Protein AF-K1ZUB9-F1 (afdb_monomer_lite)

pLDDT: mean 71.76, std 20.93, range [35.09, 95.19]

Foldseek 3Di:
DDPVVVVVVVVVVPVVPPPDPPPDPDPVPPPPPDPCNVVVVVVLVVCLVPDDPVCNVVSVVVVVVVVVVVVVVVVVVVVVVVVVVVVVVVVVVVVVLVVVLVVLVVVLVVQLVVLVPDPDPVSSVVSNVVSVVSNVVSVVVPPPPDPPPDPDDPPDPDDDDDPDDPDDPPDDDDDDD

Radius of gyration: 36.27 Å; chains: 1; bounding box: 80×61×103 Å

Structure (mmCIF, N/CA/C/O backbone):
data_AF-K1ZUB9-F1
#
_entry.id   AF-K1ZUB9-F1
#
loop_
_atom_site.group_PDB
_atom_site.id
_atom_site.type_symbol
_atom_site.lab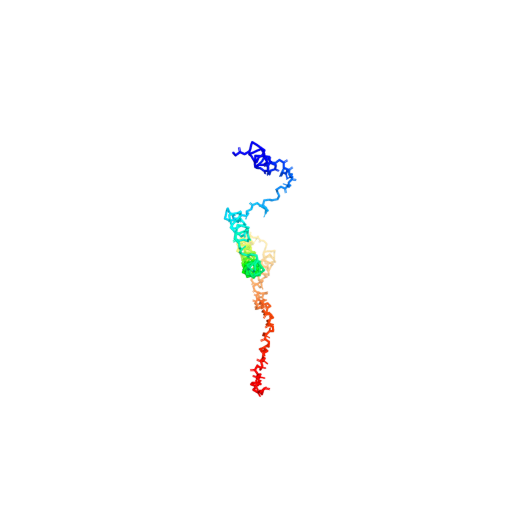el_atom_id
_atom_site.label_alt_id
_atom_site.label_comp_id
_atom_site.label_asym_id
_atom_site.label_entity_id
_atom_site.label_seq_id
_atom_site.pdbx_PDB_ins_code
_atom_site.Cartn_x
_atom_site.Cartn_y
_atom_site.Cartn_z
_atom_site.occupancy
_atom_site.B_iso_or_equiv
_atom_site.auth_seq_id
_atom_site.auth_comp_id
_atom_site.auth_asym_id
_atom_site.auth_atom_id
_atom_site.pdbx_PDB_model_num
ATOM 1 N N . MET A 1 1 ? 29.007 28.697 -48.682 1.00 52.38 1 MET A N 1
ATOM 2 C CA . MET A 1 1 ? 28.048 27.894 -47.885 1.00 52.38 1 MET A CA 1
ATOM 3 C C . MET A 1 1 ? 26.637 28.389 -48.165 1.00 52.38 1 MET A C 1
ATOM 5 O O . MET A 1 1 ? 26.334 29.541 -47.875 1.00 52.38 1 MET A O 1
ATOM 9 N N . ASN A 1 2 ? 25.824 27.555 -48.818 1.00 46.81 2 ASN A N 1
ATOM 10 C CA . ASN A 1 2 ? 24.536 27.940 -49.400 1.00 46.81 2 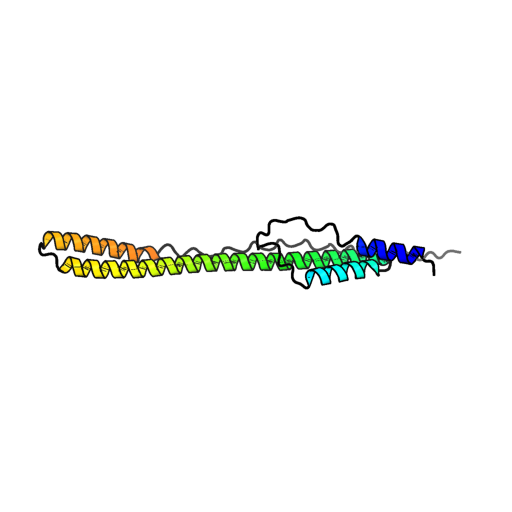ASN A CA 1
ATOM 11 C C . ASN A 1 2 ? 23.489 28.292 -48.334 1.00 46.81 2 ASN A C 1
ATOM 13 O O . ASN A 1 2 ? 23.239 27.519 -47.410 1.00 46.81 2 ASN A O 1
ATOM 17 N N . LYS A 1 3 ? 22.845 29.455 -48.505 1.00 53.03 3 LYS A N 1
ATOM 18 C CA . LYS A 1 3 ? 21.776 29.987 -47.637 1.00 53.03 3 LYS A CA 1
ATOM 19 C C . LYS A 1 3 ? 20.578 29.025 -47.515 1.00 53.03 3 LYS A C 1
ATOM 21 O O . LYS A 1 3 ? 19.908 29.013 -46.489 1.00 53.03 3 LYS A O 1
ATOM 26 N N . THR A 1 4 ? 20.391 28.149 -48.499 1.00 52.88 4 THR A N 1
ATOM 27 C CA . THR A 1 4 ? 19.360 27.101 -48.538 1.00 52.88 4 THR A CA 1
ATOM 28 C C . THR A 1 4 ? 19.548 26.031 -47.458 1.00 52.88 4 THR A C 1
ATOM 30 O O . THR A 1 4 ? 18.573 25.570 -46.875 1.00 52.88 4 THR A O 1
ATOM 33 N N . VAL A 1 5 ? 20.795 25.685 -47.116 1.00 52.91 5 VAL A N 1
ATOM 34 C CA . VAL A 1 5 ? 21.083 24.655 -46.100 1.00 52.91 5 VAL A CA 1
ATOM 35 C C . VAL A 1 5 ? 20.817 25.189 -44.689 1.00 52.91 5 VAL A C 1
ATOM 37 O O . VAL A 1 5 ? 20.307 24.466 -43.841 1.00 52.91 5 VAL A O 1
ATOM 40 N N . ARG A 1 6 ? 21.069 26.483 -44.442 1.00 53.00 6 ARG A N 1
ATOM 41 C CA . ARG A 1 6 ? 20.741 27.121 -43.153 1.00 53.00 6 ARG A CA 1
ATOM 42 C C . ARG A 1 6 ? 19.234 27.244 -42.924 1.00 53.00 6 ARG A C 1
ATOM 44 O O . ARG A 1 6 ? 18.796 27.093 -41.792 1.00 53.00 6 ARG A O 1
ATOM 51 N N . SER A 1 7 ? 18.448 27.467 -43.979 1.00 44.59 7 SER A N 1
ATOM 52 C CA . SER A 1 7 ? 16.988 27.556 -43.855 1.00 44.59 7 SER A CA 1
ATOM 53 C C . SER A 1 7 ? 16.363 26.214 -43.473 1.00 44.59 7 SER A C 1
ATOM 55 O O . SER A 1 7 ? 15.510 26.179 -42.599 1.00 44.59 7 SER A O 1
ATOM 57 N N . ILE A 1 8 ? 16.828 25.105 -44.057 1.00 54.19 8 ILE A N 1
ATOM 58 C CA . ILE A 1 8 ? 16.290 23.763 -43.772 1.00 54.19 8 ILE A CA 1
ATOM 59 C C . ILE A 1 8 ? 16.612 23.324 -42.337 1.00 54.19 8 ILE A C 1
ATOM 61 O O . ILE A 1 8 ? 15.751 22.770 -41.659 1.00 54.19 8 ILE A O 1
ATOM 65 N N . VAL A 1 9 ? 17.813 23.637 -41.840 1.00 52.94 9 VAL A N 1
ATOM 66 C CA . VAL A 1 9 ? 18.201 23.329 -40.453 1.00 52.94 9 VAL A CA 1
ATOM 67 C C . VAL A 1 9 ? 17.365 24.127 -39.446 1.00 52.94 9 VAL A C 1
ATOM 69 O O . VAL A 1 9 ? 16.998 23.591 -38.408 1.00 52.94 9 VAL A O 1
ATOM 72 N N . ILE A 1 10 ? 16.995 25.373 -39.758 1.00 53.41 10 ILE A N 1
ATOM 73 C CA . ILE A 1 10 ? 16.161 26.196 -38.868 1.00 53.41 10 ILE A CA 1
ATOM 74 C C . ILE A 1 10 ? 14.694 25.750 -38.909 1.00 53.41 10 ILE A C 1
ATOM 76 O O . ILE A 1 10 ? 14.061 25.684 -37.858 1.00 53.41 10 ILE A O 1
ATOM 80 N N . THR A 1 11 ? 14.157 25.379 -40.076 1.00 48.53 11 THR A N 1
ATOM 81 C CA . THR A 1 11 ? 12.768 24.902 -40.194 1.00 48.53 11 THR A CA 1
ATOM 82 C C . THR A 1 11 ? 12.570 23.523 -39.553 1.00 48.53 11 THR A C 1
ATOM 84 O O . THR A 1 11 ? 11.548 23.298 -38.913 1.00 48.53 11 THR A O 1
ATOM 87 N N . LEU A 1 12 ? 13.561 22.624 -39.619 1.00 47.56 12 LEU A N 1
ATOM 88 C CA . LEU A 1 12 ? 13.519 21.343 -38.894 1.00 47.56 12 LEU A CA 1
ATOM 89 C C . LEU A 1 12 ? 13.665 21.508 -37.373 1.00 47.56 12 LEU A C 1
ATOM 91 O O . LEU A 1 12 ? 13.109 20.709 -36.626 1.00 47.56 12 LEU A O 1
ATOM 95 N N . LEU A 1 13 ? 14.350 22.559 -36.908 1.00 45.25 13 LEU A N 1
ATOM 96 C CA . LEU A 1 13 ? 14.495 22.854 -35.478 1.00 45.25 13 LEU A CA 1
ATOM 97 C C . LEU A 1 13 ? 13.267 23.567 -34.876 1.00 45.25 13 LEU A C 1
ATOM 99 O O . LEU A 1 13 ? 13.093 23.556 -33.663 1.00 45.25 13 LEU A O 1
ATOM 103 N N . SER A 1 14 ? 12.408 24.177 -35.701 1.00 43.00 14 SER A N 1
ATOM 104 C CA . SER A 1 14 ? 11.212 24.909 -35.242 1.00 43.00 14 SER A CA 1
ATOM 105 C C . SER A 1 14 ? 9.896 24.135 -35.393 1.00 43.00 14 SER A C 1
ATOM 107 O O . SER A 1 14 ? 8.883 24.551 -34.835 1.00 43.00 14 SER A O 1
ATOM 109 N N . LEU A 1 15 ? 9.900 22.972 -36.056 1.00 43.31 15 LEU A N 1
ATOM 110 C CA . LEU A 1 15 ? 8.708 22.125 -36.200 1.00 43.31 15 LEU A CA 1
ATOM 111 C C . LEU A 1 15 ? 8.528 21.085 -35.076 1.00 43.31 15 LEU A C 1
ATOM 113 O O . LEU A 1 15 ? 7.539 20.359 -35.067 1.00 43.31 15 LEU A O 1
ATOM 117 N N . THR A 1 16 ? 9.437 21.021 -34.102 1.00 49.47 16 THR A N 1
ATOM 118 C CA . THR A 1 16 ? 9.346 20.096 -32.954 1.00 49.47 16 THR A CA 1
ATOM 119 C C . THR A 1 16 ? 8.735 20.716 -31.696 1.00 49.47 16 THR A C 1
ATOM 121 O O . THR A 1 16 ? 8.600 20.025 -30.692 1.00 49.47 16 THR A O 1
ATOM 124 N N . PHE A 1 17 ? 8.306 21.983 -31.738 1.00 46.41 17 PHE A N 1
ATOM 125 C CA . PHE A 1 17 ? 7.761 22.685 -30.565 1.00 46.41 17 PHE A CA 1
ATOM 126 C C . PHE A 1 17 ? 6.254 22.993 -30.608 1.00 46.41 17 PHE A C 1
ATOM 128 O O . PHE A 1 17 ? 5.752 23.590 -29.660 1.00 46.41 17 PHE A O 1
ATOM 135 N N . LEU A 1 18 ? 5.508 22.594 -31.652 1.00 45.06 18 LEU A N 1
ATOM 136 C CA . LEU A 1 18 ? 4.128 23.088 -31.849 1.00 45.06 18 LEU A CA 1
ATOM 137 C C . LEU A 1 18 ? 3.006 22.035 -31.940 1.00 45.06 18 LEU A C 1
ATOM 139 O O . LEU A 1 18 ? 1.876 22.384 -32.253 1.00 45.06 18 LEU A O 1
ATOM 143 N N . THR A 1 19 ? 3.234 20.762 -31.613 1.00 49.47 19 THR A N 1
ATOM 144 C CA . THR A 1 19 ? 2.136 19.764 -31.574 1.00 49.47 19 THR A CA 1
ATOM 145 C C . THR A 1 19 ? 2.231 18.825 -30.372 1.00 49.47 19 THR A C 1
ATOM 147 O O . THR A 1 19 ? 2.310 17.610 -30.507 1.00 49.47 19 THR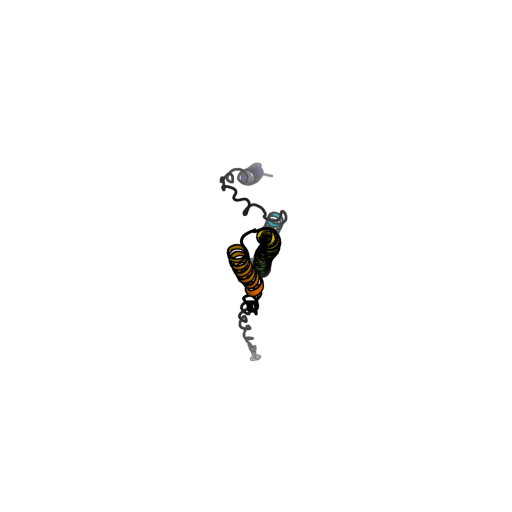 A O 1
ATOM 150 N N . GLY A 1 20 ? 2.219 19.401 -29.166 1.00 41.22 20 GLY A N 1
ATOM 151 C CA . GLY A 1 20 ? 2.264 18.633 -27.916 1.00 41.22 20 GLY A CA 1
ATOM 152 C C . GLY A 1 20 ? 1.287 19.070 -26.826 1.00 41.22 20 GLY A C 1
ATOM 153 O O . GLY A 1 20 ? 1.314 18.492 -25.747 1.00 41.22 20 GLY A O 1
ATOM 154 N N . THR A 1 21 ? 0.408 20.050 -27.060 1.00 47.81 21 THR A N 1
ATOM 155 C CA . THR A 1 21 ? -0.690 20.363 -26.126 1.00 47.81 21 THR A CA 1
ATOM 156 C C . THR A 1 21 ? -1.878 19.443 -26.393 1.00 47.81 21 THR A C 1
ATOM 158 O O . THR A 1 21 ? -2.956 19.879 -26.789 1.00 47.81 21 THR A O 1
ATOM 161 N N . GLY A 1 22 ? -1.663 18.143 -26.203 1.00 39.38 22 GLY A N 1
ATOM 162 C CA . GLY A 1 22 ? -2.746 17.230 -25.878 1.00 39.38 22 GLY A CA 1
ATOM 163 C C . GLY A 1 22 ? -3.001 17.372 -24.387 1.00 39.38 22 GLY A C 1
ATOM 164 O O . GLY A 1 22 ? -2.148 17.011 -23.580 1.00 39.38 22 GLY A O 1
ATOM 165 N N . VAL A 1 23 ? -4.144 17.945 -24.023 1.00 43.06 23 VAL A N 1
ATOM 166 C CA . VAL A 1 23 ? -4.647 17.949 -22.650 1.00 43.06 23 VAL A CA 1
ATOM 167 C C . VAL A 1 23 ? -4.901 16.492 -22.261 1.00 43.06 23 VAL A C 1
ATOM 169 O O . VAL A 1 23 ? -5.978 15.953 -22.490 1.00 43.06 23 VAL A O 1
ATOM 172 N N . VAL A 1 24 ? -3.886 15.822 -21.717 1.00 42.62 24 VAL A N 1
ATOM 173 C CA . VAL A 1 24 ? -4.088 14.606 -20.937 1.00 42.62 24 VAL A CA 1
ATOM 174 C C . VAL A 1 24 ? -4.590 15.098 -19.592 1.00 42.62 24 VAL A C 1
ATOM 176 O O . VAL A 1 24 ? -3.875 15.810 -18.888 1.00 42.62 24 VAL A O 1
ATOM 179 N N . ALA A 1 25 ? -5.843 14.783 -19.266 1.00 35.09 25 ALA A N 1
ATOM 180 C CA . ALA A 1 25 ? -6.353 14.934 -17.915 1.00 35.09 25 ALA A CA 1
ATOM 181 C C . ALA A 1 25 ? -5.350 14.258 -16.970 1.00 35.09 25 ALA A C 1
ATOM 183 O O . ALA A 1 25 ? -5.180 13.039 -16.997 1.00 35.09 25 ALA A O 1
ATOM 184 N N . ALA A 1 26 ? -4.623 15.075 -16.210 1.00 36.81 26 ALA A N 1
ATOM 185 C CA . ALA A 1 26 ? -3.621 14.625 -15.270 1.00 36.81 26 ALA A CA 1
ATOM 186 C C . ALA A 1 26 ? -4.331 13.890 -14.129 1.00 36.81 26 ALA A C 1
ATOM 188 O O . ALA A 1 26 ? -4.709 14.484 -13.124 1.00 36.81 26 ALA A O 1
ATOM 189 N N . SER A 1 27 ? -4.507 12.579 -14.284 1.00 38.56 27 SER A N 1
ATOM 190 C CA . SER A 1 27 ? -4.415 11.714 -13.118 1.00 38.56 27 SER A CA 1
ATOM 191 C C . SER A 1 27 ? -2.975 11.863 -12.607 1.00 38.56 27 SER A C 1
ATOM 193 O O . SER A 1 27 ? -2.047 11.698 -13.403 1.00 38.56 27 SER A O 1
ATOM 195 N N . PRO A 1 28 ? -2.739 12.195 -11.326 1.00 43.00 28 PRO A N 1
ATOM 196 C CA . PRO A 1 28 ? -1.395 12.436 -10.784 1.00 43.00 28 PRO A CA 1
ATOM 197 C C . PRO A 1 28 ? -0.446 11.221 -10.872 1.00 43.00 28 PRO A C 1
ATOM 199 O O . PRO A 1 28 ? 0.709 11.309 -10.465 1.00 43.00 28 PRO A O 1
ATOM 202 N N . ALA A 1 29 ? -0.899 10.096 -11.430 1.00 47.16 29 ALA A N 1
ATOM 203 C CA . ALA A 1 29 ? -0.124 8.879 -11.615 1.00 47.16 29 ALA A CA 1
ATOM 204 C C . ALA A 1 29 ? 0.763 8.849 -12.881 1.00 47.16 29 ALA A C 1
ATOM 206 O O . ALA A 1 29 ? 1.654 8.008 -12.948 1.00 47.16 29 ALA A O 1
ATOM 207 N N . THR A 1 30 ? 0.576 9.721 -13.886 1.00 47.50 30 THR A N 1
ATOM 208 C CA . THR A 1 30 ? 1.281 9.575 -15.187 1.00 47.50 30 THR A CA 1
ATOM 209 C C . THR A 1 30 ? 2.431 10.555 -15.449 1.00 47.50 30 THR A C 1
ATOM 211 O O . THR A 1 30 ? 2.998 10.527 -16.538 1.00 47.50 30 THR A O 1
ATOM 214 N N . THR A 1 31 ? 2.811 11.423 -14.505 1.00 40.28 31 THR A N 1
ATOM 215 C CA . THR A 1 31 ? 3.803 12.494 -14.771 1.00 40.28 31 THR A CA 1
ATOM 216 C C . THR A 1 31 ? 5.188 12.306 -14.153 1.00 40.28 31 THR A C 1
ATOM 218 O O . THR A 1 31 ? 6.065 13.116 -14.429 1.00 40.28 31 THR A O 1
ATOM 221 N N . ASN A 1 32 ? 5.451 11.248 -13.383 1.00 46.97 32 ASN A N 1
ATOM 222 C CA . ASN A 1 32 ? 6.789 11.003 -12.823 1.00 46.97 32 ASN A CA 1
ATOM 223 C C . ASN A 1 32 ? 7.622 10.063 -13.704 1.00 46.97 32 ASN A C 1
ATOM 225 O O . ASN A 1 32 ? 8.086 9.014 -13.266 1.00 46.97 32 ASN A O 1
ATOM 229 N N . LEU A 1 33 ? 7.860 10.450 -14.959 1.00 59.78 33 LEU A N 1
ATOM 230 C CA . LEU A 1 33 ? 9.066 9.956 -15.620 1.00 59.78 33 LEU A CA 1
ATOM 231 C C . LEU A 1 33 ? 10.249 10.601 -14.898 1.00 59.78 33 LEU A C 1
ATOM 233 O O . LEU A 1 33 ? 10.288 11.823 -14.753 1.00 59.78 33 LEU A O 1
ATOM 237 N N . SER A 1 34 ? 11.197 9.784 -14.429 1.00 72.38 34 SER A N 1
ATOM 238 C CA . SER A 1 34 ? 12.453 10.288 -13.867 1.00 72.38 34 SER A CA 1
ATOM 239 C C . SER A 1 34 ? 13.020 11.376 -14.790 1.00 72.38 34 SER A C 1
ATOM 241 O O . SER A 1 34 ? 13.011 11.181 -16.011 1.00 72.38 34 SER A O 1
ATOM 243 N N . PRO A 1 35 ? 13.548 12.497 -14.266 1.00 76.06 35 PRO A N 1
ATOM 244 C CA . PRO A 1 35 ? 14.147 13.549 -15.093 1.00 76.06 35 PRO A CA 1
ATOM 245 C C . PRO A 1 35 ? 15.294 13.031 -15.979 1.00 76.06 35 PRO A C 1
ATOM 247 O O . PRO A 1 35 ? 15.674 13.675 -16.954 1.00 76.06 35 PRO A O 1
ATOM 250 N N . LEU A 1 36 ? 15.821 11.840 -15.680 1.00 84.75 36 LEU A N 1
ATOM 251 C CA . LEU A 1 36 ? 16.843 11.153 -16.465 1.00 84.75 36 LEU A CA 1
ATOM 252 C C . LEU A 1 36 ? 16.278 10.346 -17.644 1.00 84.75 36 LEU A C 1
ATOM 254 O O . LEU A 1 36 ? 17.026 10.005 -18.558 1.00 84.75 36 LEU A O 1
ATOM 258 N N . TYR A 1 37 ? 14.978 10.049 -17.667 1.00 82.00 37 TYR A N 1
ATOM 259 C CA . TYR A 1 37 ? 14.359 9.251 -18.725 1.00 82.00 37 TYR A CA 1
ATOM 260 C C . TYR A 1 37 ? 14.463 9.912 -20.113 1.00 82.00 37 TYR A C 1
ATOM 262 O O . TYR A 1 37 ? 14.914 9.240 -21.045 1.00 82.00 37 TYR A O 1
ATOM 270 N N . PRO A 1 38 ? 14.160 11.218 -20.289 1.00 86.75 38 PRO A N 1
ATOM 271 C CA . PRO A 1 38 ? 14.368 11.891 -21.574 1.00 86.75 38 PRO A CA 1
ATOM 272 C C . PRO A 1 38 ? 15.838 11.892 -22.013 1.00 86.75 38 PRO A C 1
ATOM 274 O O . PRO A 1 38 ? 16.132 11.708 -23.193 1.00 86.75 38 PRO A O 1
ATOM 277 N N . ILE A 1 39 ? 16.766 12.040 -21.061 1.00 85.62 39 ILE A N 1
ATOM 278 C CA . ILE A 1 39 ? 18.214 12.035 -21.317 1.00 85.62 39 ILE A CA 1
ATOM 279 C C . ILE A 1 39 ? 18.660 10.654 -21.805 1.00 85.62 39 ILE A C 1
ATOM 281 O O . ILE A 1 39 ? 19.342 10.549 -22.822 1.00 85.62 39 ILE A O 1
ATOM 285 N N . LYS A 1 40 ? 18.215 9.586 -21.135 1.00 87.69 40 LYS A N 1
ATOM 286 C CA . LYS A 1 40 ? 18.472 8.203 -21.547 1.00 87.69 40 LYS A CA 1
ATOM 287 C C . LYS A 1 40 ? 17.977 7.961 -22.973 1.00 87.69 40 LYS A C 1
ATOM 289 O O . LYS A 1 40 ? 18.744 7.486 -23.802 1.00 87.69 40 LYS A O 1
ATOM 294 N N . LYS A 1 41 ? 16.747 8.372 -23.306 1.00 86.88 41 LYS A N 1
ATOM 295 C CA . LYS A 1 41 ? 16.208 8.231 -24.672 1.00 86.88 41 LYS A CA 1
ATOM 296 C C . LYS A 1 41 ? 16.991 9.025 -25.718 1.00 86.88 41 LYS A C 1
ATOM 298 O O . LYS A 1 41 ? 17.192 8.519 -26.821 1.00 86.88 41 LYS A O 1
ATOM 303 N N . ALA A 1 42 ? 17.477 10.217 -25.379 1.00 88.31 42 ALA A N 1
ATOM 304 C CA . ALA A 1 42 ? 18.338 10.995 -26.266 1.00 88.31 42 ALA A CA 1
ATOM 305 C C . ALA A 1 42 ? 19.682 10.292 -26.533 1.00 88.31 42 ALA A C 1
ATOM 307 O O . ALA A 1 42 ? 20.132 10.256 -27.677 1.00 88.31 42 ALA A O 1
ATOM 308 N N . ILE A 1 43 ? 20.288 9.684 -25.507 1.00 87.25 43 ILE A N 1
ATOM 309 C CA . ILE A 1 43 ? 21.522 8.897 -25.645 1.00 87.25 43 ILE A CA 1
ATOM 310 C C . ILE A 1 43 ? 21.273 7.655 -26.504 1.00 87.25 43 ILE A C 1
ATOM 312 O O . ILE A 1 43 ? 22.030 7.411 -27.435 1.00 87.25 43 ILE A O 1
ATOM 316 N N . GLU A 1 44 ? 20.196 6.902 -26.257 1.00 89.81 44 GLU A N 1
ATOM 317 C CA . GLU A 1 44 ? 19.826 5.729 -27.066 1.00 89.81 44 GLU A CA 1
ATOM 318 C C . GLU A 1 44 ? 19.695 6.091 -28.559 1.00 89.81 44 GLU A C 1
ATOM 320 O O . GLU A 1 44 ? 20.252 5.415 -29.427 1.00 89.81 44 GLU A O 1
ATOM 325 N N . ALA A 1 45 ? 19.002 7.195 -28.859 1.00 86.31 45 ALA A N 1
ATOM 326 C CA . ALA A 1 45 ? 18.803 7.675 -30.223 1.00 86.31 45 ALA A CA 1
ATOM 327 C C . ALA A 1 45 ? 20.110 8.151 -30.878 1.00 86.31 45 ALA A C 1
ATOM 329 O O . ALA A 1 45 ? 20.360 7.844 -32.044 1.00 86.31 45 ALA A O 1
ATOM 330 N N . ALA A 1 46 ? 20.959 8.866 -30.134 1.00 88.88 46 ALA A N 1
ATOM 331 C CA . ALA A 1 46 ? 22.261 9.310 -30.621 1.00 88.88 46 ALA A CA 1
ATOM 332 C C . ALA A 1 46 ? 23.191 8.121 -30.901 1.00 88.88 46 ALA A C 1
ATOM 334 O O . ALA A 1 46 ? 23.760 8.035 -31.987 1.00 88.88 46 ALA A O 1
ATOM 335 N N . THR A 1 47 ? 23.289 7.163 -29.978 1.00 87.50 47 THR A N 1
ATOM 336 C CA . THR A 1 47 ? 24.086 5.940 -30.148 1.00 87.50 47 THR A CA 1
ATOM 337 C C . THR A 1 47 ? 23.683 5.185 -31.413 1.00 87.50 47 THR A C 1
ATOM 339 O O . THR A 1 47 ? 24.543 4.757 -32.180 1.00 87.50 47 THR A O 1
ATOM 342 N N . LEU A 1 48 ? 22.382 5.086 -31.695 1.00 87.50 48 LEU A N 1
ATOM 343 C CA . LEU A 1 48 ? 21.899 4.447 -32.915 1.00 87.50 48 LEU A CA 1
ATOM 344 C C . LEU A 1 48 ? 22.188 5.267 -34.186 1.00 87.50 48 LEU A C 1
ATOM 346 O O . LEU A 1 48 ? 22.458 4.699 -35.248 1.00 87.50 48 LEU A O 1
ATOM 350 N N . ALA A 1 49 ? 22.138 6.596 -34.094 1.00 86.06 49 ALA A N 1
ATOM 351 C CA . ALA A 1 49 ? 22.433 7.490 -35.210 1.00 86.06 49 ALA A CA 1
ATOM 352 C C . ALA A 1 49 ? 23.921 7.469 -35.609 1.00 86.06 49 ALA A C 1
ATOM 354 O O . ALA A 1 49 ? 24.221 7.542 -36.801 1.00 86.06 49 ALA A O 1
ATOM 355 N N . PHE A 1 50 ? 24.829 7.334 -34.636 1.00 88.38 50 PHE A N 1
ATOM 356 C CA . PHE A 1 50 ? 26.283 7.306 -34.848 1.00 88.38 50 PHE A CA 1
ATOM 357 C C . PHE A 1 50 ? 26.864 5.904 -35.079 1.00 88.38 50 PHE A C 1
ATOM 359 O O . PHE A 1 50 ? 28.031 5.785 -35.451 1.00 88.38 50 PHE A O 1
ATOM 366 N N . ALA A 1 51 ? 26.077 4.843 -34.893 1.00 85.38 51 ALA A N 1
ATOM 367 C CA . ALA A 1 51 ? 26.512 3.483 -35.187 1.00 85.38 51 ALA A CA 1
ATOM 368 C C . ALA A 1 51 ? 26.796 3.287 -36.689 1.00 85.38 51 ALA A C 1
ATOM 370 O O . ALA A 1 51 ? 26.015 3.719 -37.548 1.00 85.38 51 ALA A O 1
ATOM 371 N N . ALA A 1 52 ? 27.894 2.588 -37.001 1.00 86.19 52 ALA A N 1
ATOM 372 C CA . ALA A 1 52 ? 28.211 2.167 -38.366 1.00 86.19 52 ALA A CA 1
ATOM 373 C C . ALA A 1 52 ? 27.056 1.322 -38.947 1.00 86.19 52 ALA A C 1
ATOM 375 O O . ALA A 1 52 ? 26.446 0.558 -38.191 1.00 86.19 52 ALA A O 1
ATOM 376 N N . PRO A 1 53 ? 26.726 1.444 -40.249 1.00 83.62 53 PRO A N 1
ATOM 377 C CA . PRO A 1 53 ? 25.586 0.755 -40.861 1.00 83.62 53 PRO A CA 1
ATOM 378 C C . PRO A 1 53 ? 25.546 -0.751 -40.583 1.00 83.62 53 PRO A C 1
ATOM 380 O O . PRO A 1 53 ? 24.483 -1.285 -40.276 1.00 83.62 53 PRO A O 1
ATOM 383 N N . GLU A 1 54 ? 26.706 -1.402 -40.606 1.00 86.00 54 GLU A N 1
ATOM 384 C CA . GLU A 1 54 ? 26.886 -2.838 -40.385 1.00 86.00 54 GLU A CA 1
ATOM 385 C C . GLU A 1 54 ? 26.617 -3.242 -38.924 1.00 86.00 54 GLU A C 1
ATOM 387 O O . GLU A 1 54 ? 26.235 -4.374 -38.648 1.00 86.00 54 GLU A O 1
ATOM 392 N N . ASN A 1 55 ? 26.743 -2.295 -37.987 1.00 84.62 55 ASN A N 1
ATOM 393 C CA . ASN A 1 55 ? 26.598 -2.514 -36.546 1.00 84.62 55 ASN A CA 1
ATOM 394 C C . ASN A 1 55 ? 25.268 -1.996 -35.977 1.00 84.62 55 ASN A C 1
ATOM 396 O O . ASN A 1 55 ? 24.977 -2.213 -34.801 1.00 84.62 55 ASN A O 1
ATOM 400 N N . LYS A 1 56 ? 24.428 -1.324 -36.777 1.00 87.19 56 LYS A N 1
ATOM 401 C CA . LYS A 1 56 ? 23.144 -0.772 -36.304 1.00 87.19 56 LYS A CA 1
ATOM 402 C C . LYS A 1 56 ? 22.204 -1.842 -35.760 1.00 87.19 56 LYS A C 1
ATOM 404 O O . LYS A 1 56 ? 21.538 -1.598 -34.758 1.00 87.19 56 LYS A O 1
ATOM 409 N N . ALA A 1 57 ? 22.165 -3.011 -36.396 1.00 87.25 57 ALA A N 1
ATOM 410 C CA . ALA A 1 57 ? 21.341 -4.128 -35.944 1.00 87.25 57 ALA A CA 1
ATOM 411 C C . ALA A 1 57 ? 21.795 -4.644 -34.568 1.00 87.25 57 ALA A C 1
ATOM 413 O O . ALA A 1 57 ? 20.963 -4.817 -33.681 1.00 87.25 57 ALA A O 1
ATOM 414 N N . ALA A 1 58 ? 23.107 -4.793 -34.358 1.00 89.94 58 ALA A N 1
ATOM 415 C CA . ALA A 1 58 ? 23.670 -5.196 -33.070 1.00 89.94 58 ALA A CA 1
ATOM 416 C C . ALA A 1 58 ? 23.385 -4.156 -31.971 1.00 89.94 58 ALA A C 1
ATOM 418 O O . ALA A 1 58 ? 22.927 -4.508 -30.890 1.00 89.94 58 ALA A O 1
ATOM 419 N N . VAL A 1 59 ? 23.552 -2.863 -32.272 1.00 88.38 59 VAL A N 1
ATOM 420 C CA . VAL A 1 59 ? 23.245 -1.770 -31.331 1.00 88.38 59 VAL A CA 1
ATOM 421 C C . VAL A 1 59 ? 21.757 -1.737 -30.958 1.00 88.38 59 VAL A C 1
ATOM 423 O O . VAL A 1 59 ? 21.425 -1.510 -29.795 1.00 88.38 59 VAL A O 1
ATOM 426 N N . GLN A 1 60 ? 20.846 -1.989 -31.906 1.00 88.19 60 GLN A N 1
ATOM 427 C CA . GLN A 1 60 ? 19.416 -2.112 -31.598 1.00 88.19 60 GLN A CA 1
ATOM 428 C C . GLN A 1 60 ? 19.102 -3.353 -30.762 1.00 88.19 60 GLN A C 1
ATOM 430 O O . GLN A 1 60 ? 18.296 -3.255 -29.841 1.00 88.19 60 GLN A O 1
ATOM 435 N N . ALA A 1 61 ? 19.733 -4.493 -31.054 1.00 89.94 61 ALA A N 1
ATOM 436 C CA . ALA A 1 61 ? 19.540 -5.724 -30.295 1.00 89.94 61 ALA A CA 1
ATOM 437 C C . ALA A 1 61 ? 19.950 -5.536 -28.827 1.00 89.94 61 ALA A C 1
ATOM 439 O O . ALA A 1 61 ? 19.132 -5.761 -27.938 1.00 89.94 61 ALA A O 1
ATOM 440 N N . THR A 1 62 ? 21.144 -4.988 -28.573 1.00 89.69 62 THR A N 1
ATOM 441 C CA . THR A 1 62 ? 21.604 -4.659 -27.214 1.00 89.69 62 THR A CA 1
ATOM 442 C C . THR A 1 62 ? 20.683 -3.651 -26.528 1.00 89.69 62 THR A C 1
ATOM 444 O O . THR A 1 62 ? 20.417 -3.745 -25.332 1.00 89.69 62 THR A O 1
ATOM 447 N N . LEU A 1 63 ? 20.157 -2.671 -27.269 1.00 88.38 63 LEU A N 1
ATOM 448 C CA . LEU A 1 63 ? 19.229 -1.699 -26.702 1.00 88.38 63 LEU A CA 1
ATOM 449 C C . LEU A 1 63 ? 17.895 -2.335 -26.278 1.00 88.38 63 LEU A C 1
ATOM 451 O O . LEU A 1 63 ? 17.329 -1.950 -25.254 1.00 88.38 63 LEU A O 1
ATOM 455 N N . LEU A 1 64 ? 17.381 -3.276 -27.069 1.00 90.75 64 LEU A N 1
ATOM 456 C CA . LEU A 1 64 ? 16.167 -4.018 -26.743 1.00 90.75 64 LEU A CA 1
ATOM 457 C C . LEU A 1 64 ? 16.384 -4.940 -25.546 1.00 90.75 64 LEU A C 1
ATOM 459 O O . LEU A 1 64 ? 15.555 -4.937 -24.642 1.00 90.75 64 LEU A O 1
ATOM 463 N N . GLU A 1 65 ? 17.506 -5.650 -25.504 1.00 90.75 65 GLU A N 1
ATOM 464 C CA . GLU A 1 65 ? 17.884 -6.513 -24.383 1.00 90.75 65 GLU A CA 1
ATOM 465 C C . GLU A 1 65 ? 17.960 -5.717 -23.073 1.00 90.75 65 GLU A C 1
ATOM 467 O O . GLU A 1 65 ? 17.265 -6.038 -22.111 1.00 90.75 65 GLU A O 1
ATOM 472 N N . ASN A 1 66 ? 18.647 -4.570 -23.082 1.00 89.00 66 ASN A N 1
ATOM 473 C CA . ASN A 1 66 ? 18.709 -3.668 -21.929 1.00 89.00 66 ASN A CA 1
ATOM 474 C C . ASN A 1 66 ? 17.324 -3.187 -21.461 1.00 89.00 66 ASN A C 1
ATOM 476 O O . ASN A 1 66 ? 17.091 -3.016 -20.264 1.00 89.00 66 ASN A O 1
ATOM 480 N N . ARG A 1 67 ? 16.392 -2.942 -22.393 1.00 88.12 67 ARG A N 1
ATOM 481 C CA . ARG A 1 67 ? 15.015 -2.548 -22.055 1.00 88.12 67 ARG A CA 1
ATOM 482 C C . ARG A 1 67 ? 14.215 -3.704 -21.463 1.00 88.12 67 ARG A C 1
ATOM 484 O O . ARG A 1 67 ? 13.400 -3.459 -20.581 1.00 88.12 67 ARG A O 1
ATOM 491 N N . ILE A 1 68 ? 14.422 -4.928 -21.941 1.00 93.69 68 ILE A N 1
ATOM 492 C CA . ILE A 1 68 ? 13.773 -6.123 -21.389 1.00 93.69 68 ILE A CA 1
ATOM 493 C C . ILE A 1 68 ? 14.223 -6.323 -19.941 1.00 93.69 68 ILE A C 1
ATOM 495 O O . ILE A 1 68 ? 13.370 -6.398 -19.059 1.00 93.69 68 ILE A O 1
ATOM 499 N N . THR A 1 69 ? 15.531 -6.268 -19.677 1.00 91.62 69 THR A N 1
ATOM 500 C CA . THR A 1 69 ? 16.078 -6.378 -18.316 1.00 91.62 69 THR A CA 1
ATOM 501 C C . THR A 1 69 ? 15.546 -5.280 -17.388 1.00 91.62 69 THR A C 1
ATOM 503 O O . THR A 1 69 ? 15.191 -5.544 -16.242 1.00 91.62 69 THR A O 1
ATOM 506 N N . GLU A 1 70 ? 15.431 -4.038 -17.872 1.00 89.50 70 GLU A N 1
ATOM 507 C CA . GLU A 1 70 ? 14.839 -2.937 -17.096 1.00 89.50 70 GLU A CA 1
ATOM 508 C C . GLU A 1 70 ? 13.358 -3.187 -16.775 1.00 89.50 70 GLU A C 1
ATOM 510 O O . GLU A 1 70 ? 12.918 -2.935 -15.655 1.00 89.50 70 GLU A O 1
ATOM 515 N N . ILE A 1 71 ? 12.586 -3.711 -17.731 1.00 89.12 71 ILE A N 1
ATOM 516 C CA . ILE A 1 71 ? 11.177 -4.060 -17.518 1.00 89.12 71 ILE A CA 1
ATOM 517 C C . ILE A 1 71 ? 11.044 -5.185 -16.488 1.00 89.12 71 ILE A C 1
ATOM 519 O O . ILE A 1 71 ? 10.153 -5.125 -15.644 1.00 89.12 71 ILE A O 1
ATOM 523 N N . GLU A 1 72 ? 11.902 -6.200 -16.535 1.00 89.81 72 GLU A N 1
ATOM 524 C CA . GLU A 1 72 ? 11.903 -7.299 -15.563 1.00 89.81 72 GLU A CA 1
ATOM 525 C C . GLU A 1 72 ? 12.235 -6.808 -14.153 1.00 89.81 72 GLU A C 1
ATOM 527 O O . GLU A 1 72 ? 11.502 -7.112 -13.211 1.00 89.81 72 GLU A O 1
ATOM 532 N N . ALA A 1 73 ? 13.260 -5.965 -14.010 1.00 88.94 73 ALA A N 1
ATOM 533 C CA . ALA A 1 73 ? 13.606 -5.357 -12.729 1.00 88.94 73 ALA A CA 1
ATOM 534 C C . ALA A 1 73 ? 12.457 -4.500 -12.167 1.00 88.94 73 ALA A C 1
ATOM 536 O O . ALA A 1 73 ? 12.130 -4.592 -10.984 1.00 88.94 73 ALA A O 1
ATOM 537 N N . LEU A 1 74 ? 11.797 -3.705 -13.016 1.00 87.38 74 LEU A N 1
ATOM 538 C CA . LEU A 1 74 ? 10.640 -2.905 -12.610 1.00 87.38 74 LEU A CA 1
ATOM 539 C C . LEU A 1 74 ? 9.436 -3.774 -12.231 1.00 87.38 74 LEU A C 1
ATOM 541 O O . LEU A 1 74 ? 8.739 -3.448 -11.275 1.00 87.38 74 LEU A O 1
ATOM 545 N N . LYS A 1 75 ? 9.1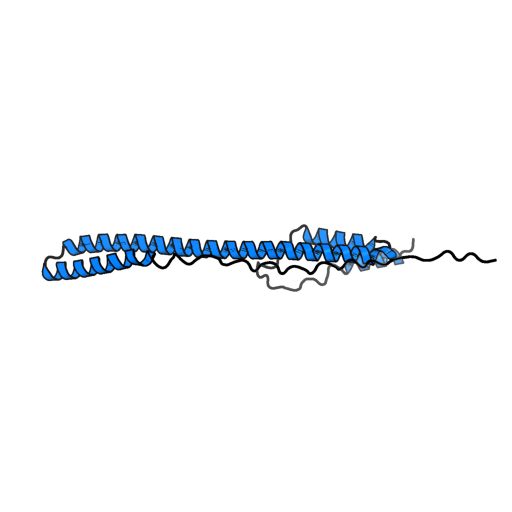90 -4.887 -12.933 1.00 91.38 75 LYS A N 1
ATOM 546 C CA . LYS A 1 75 ? 8.129 -5.839 -12.565 1.00 91.38 75 LYS A CA 1
ATOM 547 C C . LYS A 1 75 ? 8.354 -6.420 -11.171 1.00 91.38 75 LYS A C 1
ATOM 549 O O . LYS A 1 75 ? 7.405 -6.483 -10.396 1.00 91.38 75 LYS A O 1
ATOM 554 N N . LEU A 1 76 ? 9.592 -6.799 -10.845 1.00 89.62 76 LEU A N 1
ATOM 555 C CA . LEU A 1 76 ? 9.942 -7.295 -9.511 1.00 89.62 76 LEU A CA 1
ATOM 556 C C . LEU A 1 76 ? 9.718 -6.225 -8.436 1.00 89.62 76 LEU A C 1
ATOM 558 O O . LEU A 1 76 ? 9.090 -6.505 -7.419 1.00 89.62 76 LEU A O 1
ATOM 562 N N . GLN A 1 77 ? 10.145 -4.985 -8.690 1.00 89.75 77 GLN A N 1
ATOM 563 C CA . GLN A 1 77 ? 9.913 -3.868 -7.767 1.00 89.75 77 GLN A CA 1
ATOM 564 C C . GLN A 1 77 ? 8.423 -3.567 -7.570 1.00 89.75 77 GLN A C 1
ATOM 566 O O . GLN A 1 77 ? 7.998 -3.288 -6.453 1.00 89.75 77 GLN A O 1
ATOM 571 N N . ILE A 1 78 ? 7.615 -3.626 -8.633 1.00 87.44 78 ILE A N 1
ATOM 572 C CA . ILE A 1 78 ? 6.161 -3.443 -8.532 1.00 87.44 78 ILE A CA 1
ATOM 573 C C . ILE A 1 78 ? 5.548 -4.544 -7.666 1.00 87.44 78 ILE A C 1
ATOM 575 O O . ILE A 1 78 ? 4.793 -4.225 -6.755 1.00 87.44 78 ILE A O 1
ATOM 579 N N . ALA A 1 79 ? 5.913 -5.809 -7.888 1.00 86.12 79 ALA A N 1
ATOM 580 C CA . ALA A 1 79 ? 5.413 -6.921 -7.081 1.00 86.12 79 ALA A CA 1
ATOM 581 C C . ALA A 1 79 ? 5.793 -6.776 -5.592 1.00 86.12 79 ALA A C 1
ATOM 583 O O . ALA A 1 79 ? 4.970 -7.012 -4.706 1.00 86.12 79 ALA A O 1
ATOM 584 N N . GLU A 1 80 ? 7.016 -6.328 -5.298 1.00 88.50 80 GLU A N 1
ATOM 585 C CA . GLU A 1 80 ? 7.466 -6.053 -3.929 1.00 88.50 80 GLU A CA 1
ATOM 586 C C . GLU 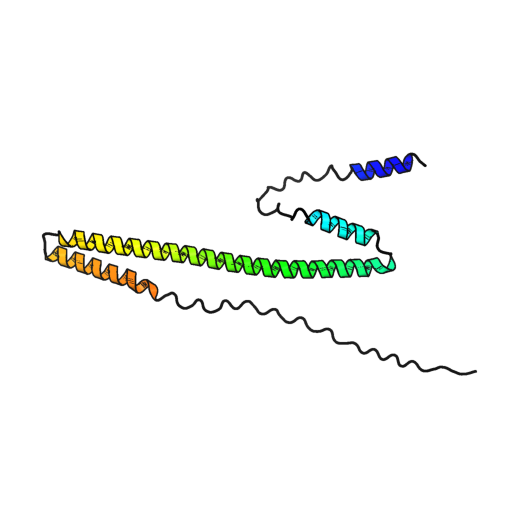A 1 80 ? 6.698 -4.887 -3.284 1.00 88.50 80 GLU A C 1
ATOM 588 O O . GLU A 1 80 ? 6.278 -4.973 -2.124 1.00 88.50 80 GLU A O 1
ATOM 593 N N . LEU A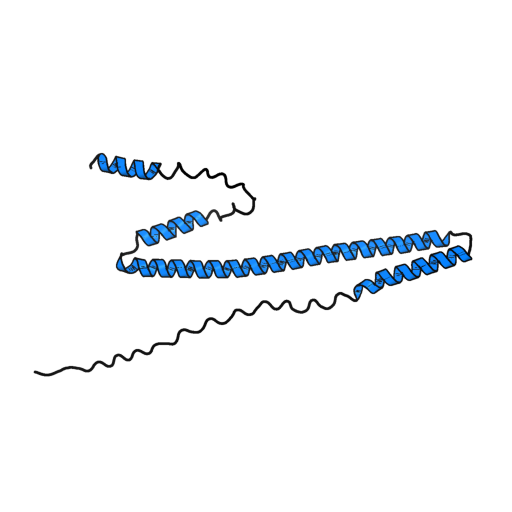 1 81 ? 6.455 -3.809 -4.036 1.00 88.31 81 LEU A N 1
ATOM 594 C CA . LEU A 1 81 ? 5.646 -2.679 -3.576 1.00 88.31 81 LEU A CA 1
ATOM 595 C C . LEU A 1 81 ? 4.193 -3.090 -3.323 1.00 88.31 81 LEU A C 1
ATOM 597 O O . LEU A 1 81 ? 3.622 -2.694 -2.308 1.00 88.31 81 LEU A O 1
ATOM 601 N N . GLU A 1 82 ? 3.599 -3.899 -4.200 1.00 89.00 82 GLU A N 1
ATOM 602 C CA . GLU A 1 82 ? 2.244 -4.431 -4.029 1.00 89.00 82 GLU A CA 1
ATOM 603 C C . GLU A 1 82 ? 2.144 -5.292 -2.765 1.00 89.00 82 GLU A C 1
ATOM 605 O O . GLU A 1 82 ? 1.238 -5.081 -1.953 1.00 89.00 82 GLU A O 1
ATOM 610 N N . LYS A 1 83 ? 3.113 -6.187 -2.535 1.00 83.88 83 LYS A N 1
ATOM 611 C CA . LYS A 1 83 ? 3.197 -6.990 -1.306 1.00 83.88 83 LYS A CA 1
ATOM 612 C C . LYS A 1 83 ? 3.318 -6.105 -0.065 1.00 83.88 83 LYS A C 1
ATOM 614 O O . LYS A 1 83 ? 2.596 -6.298 0.911 1.00 83.88 83 LYS A O 1
ATOM 619 N N . THR A 1 84 ? 4.186 -5.098 -0.113 1.00 87.75 84 THR A N 1
ATOM 620 C CA . THR A 1 84 ? 4.385 -4.159 1.000 1.00 87.75 84 THR A CA 1
ATOM 621 C C . THR A 1 84 ? 3.103 -3.385 1.313 1.00 87.75 84 THR A C 1
ATOM 623 O O . THR A 1 84 ? 2.721 -3.262 2.475 1.00 87.75 84 THR A O 1
ATOM 626 N N . GLN A 1 85 ? 2.385 -2.918 0.289 1.00 86.00 85 GLN A N 1
ATOM 627 C CA . GLN A 1 85 ? 1.107 -2.226 0.468 1.00 86.00 85 GLN A CA 1
ATOM 628 C C . GLN A 1 85 ? 0.022 -3.131 1.058 1.00 86.00 85 GLN A C 1
ATOM 630 O O . GLN A 1 85 ? -0.777 -2.674 1.877 1.00 86.00 85 GLN A O 1
ATOM 635 N N . GLN A 1 86 ? -0.039 -4.398 0.644 1.00 84.44 86 GLN A N 1
ATOM 636 C CA . GLN A 1 86 ? -0.976 -5.366 1.215 1.00 84.44 86 GLN A CA 1
ATOM 637 C C . GLN A 1 86 ? -0.678 -5.615 2.697 1.00 84.44 86 GLN A C 1
ATOM 639 O O . GLN A 1 86 ? -1.592 -5.533 3.518 1.00 84.44 86 GLN A O 1
ATOM 644 N N . LEU A 1 87 ? 0.595 -5.816 3.049 1.00 84.00 87 LEU A N 1
ATOM 645 C CA . LEU A 1 87 ? 1.028 -5.975 4.439 1.00 84.00 87 LEU A CA 1
ATOM 646 C C . LEU A 1 87 ? 0.710 -4.737 5.285 1.00 84.00 87 LEU A C 1
ATOM 648 O O . LEU A 1 87 ? 0.217 -4.866 6.402 1.00 84.00 87 LEU A O 1
ATOM 652 N N . GLU A 1 88 ? 0.924 -3.530 4.759 1.00 87.00 88 GLU A N 1
ATOM 653 C CA . GLU A 1 88 ? 0.600 -2.293 5.476 1.00 87.00 88 GLU A CA 1
ATOM 654 C C . GLU A 1 88 ? -0.911 -2.144 5.718 1.00 87.00 88 GLU A C 1
ATOM 656 O O . GLU A 1 88 ? -1.333 -1.742 6.803 1.00 87.00 88 GLU A O 1
ATOM 661 N N . LYS A 1 89 ? -1.748 -2.489 4.730 1.00 84.88 89 LYS A N 1
ATOM 662 C CA . LYS A 1 89 ? -3.213 -2.487 4.884 1.00 84.88 89 LYS A CA 1
ATOM 663 C C . LYS A 1 89 ? -3.678 -3.504 5.922 1.00 84.88 89 LYS A C 1
ATOM 665 O O . LYS A 1 89 ? -4.555 -3.182 6.725 1.00 84.88 89 LYS A O 1
ATOM 670 N N . LEU A 1 90 ? -3.091 -4.699 5.913 1.00 89.19 90 LEU A N 1
ATOM 671 C CA . LEU A 1 90 ? -3.388 -5.740 6.893 1.00 89.19 90 LEU A CA 1
ATOM 672 C C . LEU A 1 90 ? -2.997 -5.266 8.294 1.00 89.19 90 LEU A C 1
ATOM 674 O O . LEU A 1 90 ? -3.837 -5.270 9.186 1.00 89.19 90 LEU A O 1
ATOM 678 N N . LYS A 1 91 ? -1.786 -4.720 8.455 1.00 85.75 91 LYS A N 1
ATOM 679 C CA . LYS A 1 91 ? -1.313 -4.135 9.717 1.00 85.75 91 LYS A CA 1
ATOM 680 C C . LYS A 1 91 ? -2.237 -3.033 10.233 1.00 85.75 91 LYS A C 1
ATOM 682 O O . LYS A 1 91 ? -2.603 -3.050 11.398 1.00 85.75 91 LYS A O 1
ATOM 687 N N . LYS A 1 92 ? -2.670 -2.110 9.370 1.00 88.81 92 LYS A N 1
ATOM 688 C CA . LYS A 1 92 ? -3.625 -1.048 9.738 1.00 88.81 92 LYS A CA 1
ATOM 689 C C . LYS A 1 92 ? -4.982 -1.598 10.173 1.00 88.81 92 LYS A C 1
ATOM 691 O O . LYS A 1 92 ? -5.597 -1.053 11.083 1.00 88.81 92 LYS A O 1
ATOM 696 N N . THR A 1 93 ? -5.455 -2.652 9.515 1.00 89.88 93 THR A N 1
ATOM 697 C CA . THR A 1 93 ? -6.722 -3.304 9.872 1.00 89.88 93 THR A CA 1
ATOM 698 C C . THR A 1 93 ? -6.597 -4.018 11.215 1.00 89.88 93 THR A C 1
ATOM 700 O O . THR A 1 93 ? -7.483 -3.875 12.052 1.00 89.88 93 THR A O 1
ATOM 703 N N . GLN A 1 94 ? -5.471 -4.696 11.451 1.00 86.19 94 GLN A N 1
ATOM 704 C CA . GLN A 1 94 ? -5.164 -5.323 12.732 1.00 86.19 94 GLN A CA 1
ATOM 705 C C . GLN A 1 94 ? -5.081 -4.285 13.855 1.00 86.19 94 GLN A C 1
ATOM 707 O O . GLN A 1 94 ? -5.778 -4.411 14.850 1.00 86.19 94 GLN A O 1
ATOM 712 N N . GLU A 1 95 ? -4.324 -3.203 13.662 1.00 90.06 95 GLU A N 1
ATOM 713 C CA . GLU A 1 95 ? -4.207 -2.116 14.644 1.00 90.06 95 GLU A CA 1
ATOM 714 C C . GLU A 1 95 ? -5.573 -1.481 14.966 1.00 90.06 95 GLU A C 1
ATOM 716 O O . GLU A 1 95 ? -5.857 -1.160 16.121 1.00 90.06 95 GLU A O 1
ATOM 721 N N . ALA A 1 96 ? -6.446 -1.317 13.964 1.00 86.44 96 ALA A N 1
ATOM 722 C CA . ALA A 1 96 ? -7.808 -0.829 14.177 1.00 86.44 96 ALA A CA 1
ATOM 723 C C . ALA A 1 96 ? -8.682 -1.840 14.942 1.00 86.44 96 ALA A C 1
ATOM 725 O O . ALA A 1 96 ? -9.470 -1.436 15.805 1.00 86.44 96 ALA A O 1
ATOM 726 N N . SER A 1 97 ? -8.538 -3.134 14.645 1.00 88.88 97 SER A N 1
ATOM 727 C CA . SER A 1 97 ? -9.209 -4.220 15.367 1.00 88.88 97 SER A CA 1
ATOM 728 C C . SER A 1 97 ? -8.785 -4.237 16.837 1.00 88.88 97 SER A C 1
ATOM 730 O O . SER A 1 97 ? -9.629 -4.135 17.729 1.00 88.88 97 SER A O 1
ATOM 732 N N . ASP A 1 98 ? -7.477 -4.217 17.098 1.00 88.12 98 ASP A N 1
ATOM 733 C CA . ASP A 1 98 ? -6.897 -4.224 18.442 1.00 88.12 98 ASP A CA 1
ATOM 734 C C . ASP A 1 98 ? -7.360 -3.005 19.258 1.00 88.12 98 ASP A C 1
ATOM 736 O O . ASP A 1 98 ? -7.784 -3.135 20.409 1.00 88.12 98 ASP A O 1
ATOM 740 N N . ALA A 1 99 ? -7.359 -1.809 18.658 1.00 89.19 99 ALA A N 1
ATOM 741 C CA . ALA A 1 99 ? -7.849 -0.594 19.310 1.00 89.19 99 ALA A CA 1
ATOM 742 C C . ALA A 1 99 ? -9.349 -0.676 19.653 1.00 89.19 99 ALA A C 1
ATOM 744 O O . ALA A 1 99 ? -9.784 -0.232 20.724 1.00 89.19 99 ALA A O 1
ATOM 745 N N . THR A 1 100 ? -10.144 -1.277 18.765 1.00 88.94 100 THR A N 1
ATOM 746 C CA . THR A 1 100 ? -11.575 -1.506 18.997 1.00 88.94 100 THR A CA 1
ATOM 747 C C . THR A 1 100 ? -11.783 -2.502 20.135 1.00 88.94 100 THR A C 1
ATOM 749 O O . THR A 1 100 ? -12.612 -2.255 21.011 1.00 88.94 100 THR A O 1
ATOM 752 N N . LYS A 1 101 ? -10.984 -3.574 20.190 1.00 89.31 101 LYS A N 1
ATOM 753 C CA . LYS A 1 101 ? -11.004 -4.568 21.270 1.00 89.31 101 LYS A CA 1
ATOM 754 C C . LYS A 1 101 ? -10.682 -3.946 22.626 1.00 89.31 101 LYS A C 1
ATOM 756 O O . LYS A 1 101 ? -11.404 -4.189 23.592 1.00 89.31 101 LYS A O 1
ATOM 761 N N . VAL A 1 102 ? -9.652 -3.100 22.707 1.00 90.31 102 VAL A N 1
ATOM 762 C CA . VAL A 1 102 ? -9.324 -2.353 23.937 1.00 90.31 102 VAL A CA 1
ATOM 763 C C . VAL A 1 102 ? -10.508 -1.491 24.376 1.00 90.31 102 VAL A C 1
ATOM 765 O O . VAL A 1 102 ? -10.944 -1.584 25.522 1.00 90.31 102 VAL A O 1
ATOM 768 N N . THR A 1 103 ? -11.090 -0.729 23.450 1.00 90.75 103 THR A N 1
ATOM 769 C CA . THR A 1 103 ? -12.254 0.123 23.738 1.00 90.75 103 THR A CA 1
ATOM 770 C C . THR A 1 103 ? -13.454 -0.705 24.218 1.00 90.75 103 THR A C 1
ATOM 772 O O . THR A 1 103 ? -14.125 -0.344 25.184 1.00 90.75 103 THR A O 1
ATOM 775 N N . ALA A 1 104 ? -13.720 -1.853 23.590 1.00 89.75 104 ALA A N 1
ATOM 776 C CA . ALA A 1 104 ? -14.793 -2.758 23.993 1.00 89.75 104 ALA A CA 1
ATOM 777 C C . ALA A 1 104 ? -14.572 -3.320 25.410 1.00 89.75 104 ALA A C 1
ATOM 779 O O . ALA A 1 104 ? -15.515 -3.369 26.204 1.00 89.75 104 ALA A O 1
ATOM 780 N N . LYS A 1 105 ? -13.329 -3.672 25.767 1.00 90.44 105 LYS A N 1
ATOM 781 C CA . LYS A 1 105 ? -12.965 -4.102 27.128 1.00 90.44 105 LYS A CA 1
ATOM 782 C C . LYS A 1 105 ? -13.184 -2.992 28.157 1.00 90.44 105 LYS A C 1
ATOM 784 O O . LYS A 1 105 ? -13.748 -3.254 29.218 1.00 90.44 105 LYS A O 1
ATOM 789 N N . GLU A 1 106 ? -12.808 -1.753 27.847 1.00 92.19 106 GLU A N 1
ATOM 790 C CA . GLU A 1 106 ? -13.073 -0.600 28.720 1.00 92.19 106 GLU A CA 1
ATOM 791 C C . GLU A 1 106 ? -14.577 -0.383 28.946 1.00 92.19 106 GLU A C 1
ATOM 793 O O . GLU A 1 106 ? -15.015 -0.189 30.084 1.00 92.19 106 GLU A O 1
ATOM 798 N N . ILE A 1 107 ? -15.388 -0.502 27.888 1.00 91.94 107 ILE A N 1
ATOM 799 C CA . ILE A 1 107 ? -16.853 -0.417 27.979 1.00 91.94 107 ILE A CA 1
ATOM 800 C C . ILE A 1 107 ? -17.411 -1.524 28.879 1.00 91.94 107 ILE A C 1
ATOM 802 O O . ILE A 1 107 ? -18.277 -1.249 29.708 1.00 91.94 107 ILE A O 1
ATOM 806 N N . VAL A 1 108 ? -16.916 -2.760 28.766 1.00 92.19 108 VAL A N 1
ATOM 807 C CA . VAL A 1 108 ? -17.321 -3.878 29.638 1.00 92.19 108 VAL A CA 1
ATOM 808 C C . VAL A 1 108 ? -16.996 -3.587 31.104 1.00 92.19 108 VAL A C 1
ATOM 810 O O . VAL A 1 108 ? -17.840 -3.810 31.976 1.00 92.19 108 VAL A O 1
ATOM 813 N N . VAL A 1 109 ? -15.807 -3.051 31.396 1.00 92.12 109 VAL A N 1
ATOM 814 C CA . VAL A 1 109 ? -15.417 -2.656 32.760 1.00 92.12 109 VAL A CA 1
ATOM 815 C C . VAL A 1 109 ? -16.362 -1.580 33.302 1.00 92.12 109 VAL A C 1
ATOM 817 O O . VAL A 1 109 ? -16.865 -1.704 34.421 1.00 92.12 109 VAL A O 1
ATOM 820 N N . GLN A 1 110 ? -16.666 -0.557 32.501 1.00 93.06 110 GLN A N 1
ATOM 821 C CA . GLN A 1 110 ? -17.582 0.510 32.899 1.00 93.06 110 GLN A CA 1
ATOM 822 C C . GLN A 1 110 ? -19.023 0.006 33.075 1.00 93.06 110 GLN A C 1
ATOM 824 O O . GLN A 1 110 ? -19.697 0.375 34.037 1.00 93.06 110 GLN A O 1
ATOM 829 N N . ALA A 1 111 ? -19.494 -0.870 32.186 1.00 90.88 111 ALA A N 1
ATOM 830 C CA . ALA A 1 111 ? -20.807 -1.498 32.280 1.00 90.88 111 ALA A CA 1
ATOM 831 C C . ALA A 1 111 ? -20.931 -2.343 33.555 1.00 90.88 111 ALA A C 1
ATOM 833 O O . ALA A 1 111 ? -21.948 -2.255 34.240 1.00 90.88 111 ALA A O 1
ATOM 834 N N . ASN A 1 112 ? -19.887 -3.095 33.919 1.00 91.69 112 ASN A N 1
ATOM 835 C CA . ASN A 1 112 ? -19.834 -3.841 35.177 1.00 91.69 112 ASN A CA 1
ATOM 836 C C . ASN A 1 112 ? -19.919 -2.913 36.394 1.00 91.69 112 ASN A C 1
ATOM 838 O O . ASN A 1 112 ? -20.709 -3.169 37.302 1.00 91.69 112 ASN A O 1
ATOM 842 N N . ALA A 1 113 ? -19.156 -1.816 36.407 1.00 92.19 113 ALA A N 1
ATOM 843 C CA . ALA A 1 113 ? -19.207 -0.834 37.491 1.00 92.19 113 ALA A CA 1
ATOM 844 C C . ALA A 1 113 ? -20.603 -0.200 37.630 1.00 92.19 113 ALA A C 1
ATOM 846 O O . ALA A 1 113 ? -21.116 -0.050 38.737 1.00 92.19 113 ALA A O 1
ATOM 847 N N . ASN A 1 114 ? -21.256 0.113 36.508 1.00 91.75 114 ASN A N 1
ATOM 848 C CA . ASN A 1 114 ? -22.618 0.643 36.505 1.00 91.75 114 ASN A CA 1
ATOM 849 C C . ASN A 1 114 ? -23.642 -0.397 36.987 1.00 91.75 114 ASN A C 1
ATOM 851 O O . ASN A 1 114 ? -24.533 -0.060 37.765 1.00 91.75 114 ASN A O 1
ATOM 855 N N . ALA A 1 115 ? -23.499 -1.659 36.573 1.00 90.44 115 ALA A N 1
ATOM 856 C CA . ALA A 1 115 ? -24.387 -2.749 36.968 1.00 90.44 115 ALA A CA 1
ATOM 857 C C . ALA A 1 115 ? -24.322 -3.052 38.474 1.00 90.44 115 ALA A C 1
ATOM 859 O O . ALA A 1 115 ? -25.334 -3.408 39.073 1.00 90.44 115 ALA A O 1
ATOM 860 N N . GLN A 1 116 ? -23.166 -2.851 39.117 1.00 90.00 116 GLN A N 1
ATOM 861 C CA . GLN A 1 116 ? -23.035 -3.005 40.571 1.00 90.00 116 GLN A CA 1
ATOM 862 C C . GLN A 1 116 ? -23.905 -2.023 41.373 1.00 90.00 116 GLN A C 1
ATOM 864 O O . GLN A 1 116 ? -24.251 -2.332 42.512 1.00 90.00 116 GLN A O 1
ATOM 869 N N . ASN A 1 117 ? -24.296 -0.890 40.780 1.00 92.50 117 ASN A N 1
ATOM 870 C CA . ASN A 1 117 ? -25.144 0.123 41.414 1.00 92.50 117 ASN A CA 1
ATOM 871 C C . ASN A 1 117 ? -26.654 -0.139 41.245 1.00 92.50 117 ASN A C 1
ATOM 873 O O . ASN A 1 117 ? -27.466 0.658 41.718 1.00 92.50 117 ASN A O 1
ATOM 877 N N . ILE A 1 118 ? -27.052 -1.219 40.563 1.00 91.62 118 ILE A N 1
ATOM 878 C CA . ILE A 1 118 ? -28.462 -1.596 40.402 1.00 91.62 118 ILE A CA 1
ATOM 879 C C . ILE A 1 118 ? -29.015 -2.073 41.753 1.00 91.62 118 ILE A C 1
ATOM 881 O O . ILE A 1 118 ? -28.425 -2.931 42.407 1.00 91.62 118 ILE A O 1
ATOM 885 N N . ALA A 1 119 ? -30.152 -1.506 42.165 1.00 88.50 119 ALA A N 1
ATOM 886 C CA . ALA A 1 119 ? -30.769 -1.781 43.463 1.00 88.50 119 ALA A CA 1
ATOM 887 C C . ALA A 1 119 ? -31.513 -3.127 43.517 1.00 88.50 119 ALA A C 1
ATOM 889 O O . ALA A 1 119 ? -31.569 -3.753 44.574 1.00 88.50 119 ALA A O 1
ATOM 890 N N . ASP A 1 120 ? -32.092 -3.565 42.397 1.00 95.19 120 ASP A N 1
ATOM 891 C CA . ASP A 1 120 ? -32.754 -4.865 42.297 1.00 95.19 120 ASP A CA 1
ATOM 892 C C . ASP A 1 120 ? -31.720 -5.971 42.036 1.00 95.19 120 ASP A C 1
ATOM 894 O O . ASP A 1 120 ? -31.040 -5.984 41.010 1.00 95.19 120 ASP A O 1
ATOM 898 N N . GLU A 1 121 ? -31.590 -6.913 42.972 1.00 90.25 121 GLU A N 1
ATOM 899 C CA . GLU A 1 121 ? -30.594 -7.991 42.892 1.00 90.25 121 GLU A CA 1
ATOM 900 C C . GLU A 1 121 ? -30.870 -8.996 41.756 1.00 90.25 121 GLU A C 1
ATOM 902 O O . GLU A 1 121 ? -29.935 -9.593 41.218 1.00 90.25 121 GLU A O 1
ATOM 907 N N . SER A 1 122 ? -32.130 -9.174 41.341 1.00 91.94 122 SER A N 1
ATOM 908 C CA . SER A 1 122 ? -32.481 -10.047 40.215 1.00 91.94 122 SER A CA 1
ATOM 909 C C . SER A 1 122 ? -32.093 -9.403 38.883 1.00 91.94 122 SER A C 1
ATOM 911 O O . SER A 1 122 ? -31.480 -10.054 38.032 1.00 91.94 122 SER A O 1
ATOM 913 N N . GLU A 1 123 ? -32.402 -8.117 38.707 1.00 90.00 123 GLU A N 1
ATOM 914 C CA . GLU A 1 123 ? -32.006 -7.344 37.524 1.00 90.00 123 GLU A CA 1
ATOM 915 C C . GLU A 1 123 ? -30.485 -7.187 37.445 1.00 90.00 123 GLU A C 1
ATOM 917 O O . GLU A 1 123 ? -29.890 -7.420 36.391 1.00 90.00 123 GLU A O 1
ATOM 922 N N . LYS A 1 124 ? -29.833 -6.885 38.572 1.00 91.50 124 LYS A N 1
ATOM 923 C CA . LYS A 1 124 ? -28.373 -6.801 38.689 1.00 91.50 124 LYS A CA 1
ATOM 924 C C . LYS A 1 124 ? -27.695 -8.084 38.232 1.00 91.50 124 LYS A C 1
ATOM 926 O O . LYS A 1 124 ? -26.786 -8.031 37.404 1.00 91.50 124 LYS A O 1
ATOM 931 N N . LYS A 1 125 ? -28.155 -9.239 38.721 1.00 91.75 125 LYS A N 1
ATOM 932 C CA . LYS A 1 125 ? -27.616 -10.540 38.314 1.00 91.75 125 LYS A CA 1
ATOM 933 C C . LYS A 1 125 ? -27.796 -10.779 36.814 1.00 91.75 125 LYS A C 1
ATOM 935 O O . LYS A 1 125 ? -26.839 -11.134 36.137 1.00 91.75 125 LYS A O 1
ATOM 940 N N . GLN A 1 126 ? -28.989 -10.515 36.277 1.00 92.50 126 GLN A N 1
ATOM 941 C CA . GLN A 1 126 ? -29.262 -10.698 34.850 1.00 92.50 126 GLN A CA 1
ATOM 942 C C . GLN A 1 126 ? -28.380 -9.804 33.960 1.00 92.50 126 GLN A C 1
ATOM 944 O O . GLN A 1 126 ? -27.953 -10.224 32.882 1.00 92.50 126 GLN A O 1
ATOM 949 N N . VAL A 1 127 ? -28.128 -8.564 34.381 1.00 91.50 127 VAL A N 1
ATOM 950 C CA . VAL A 1 127 ? -27.271 -7.620 33.652 1.00 91.50 127 VAL A CA 1
ATOM 951 C C . VAL A 1 127 ? -25.806 -8.051 33.721 1.00 91.50 127 VAL A C 1
ATOM 953 O O . VAL A 1 127 ? -25.147 -8.077 32.683 1.00 91.50 127 VAL A O 1
ATOM 956 N N . LEU A 1 128 ? -25.314 -8.451 34.895 1.00 91.56 128 LEU A N 1
ATOM 957 C CA . LEU A 1 128 ? -23.948 -8.956 35.057 1.00 91.56 128 LEU A CA 1
ATOM 958 C C . LEU A 1 128 ? -23.702 -10.212 34.213 1.00 91.56 128 LEU A C 1
ATOM 960 O O . LEU A 1 128 ? -22.718 -10.250 33.482 1.00 91.56 128 LEU A O 1
ATOM 964 N N . ASP A 1 129 ? -24.629 -11.174 34.203 1.00 91.69 129 ASP A N 1
ATOM 965 C CA . ASP A 1 129 ? -24.511 -12.391 33.386 1.00 91.69 129 ASP A CA 1
ATOM 966 C C . ASP A 1 129 ? -24.381 -12.058 31.879 1.00 91.69 129 ASP A C 1
ATOM 968 O O . ASP A 1 129 ? -23.571 -12.652 31.156 1.00 91.69 129 ASP A O 1
ATOM 972 N N . LYS A 1 130 ? -25.133 -11.057 31.391 1.00 91.69 130 LYS A N 1
ATOM 973 C CA . LYS A 1 130 ? -25.040 -10.568 30.000 1.00 91.69 130 LYS A CA 1
ATOM 974 C C . LYS A 1 130 ? -23.713 -9.870 29.708 1.00 91.69 130 LYS A C 1
ATOM 976 O O . LYS A 1 130 ? -23.163 -10.058 28.620 1.00 91.69 130 LYS A O 1
ATOM 981 N N . ILE A 1 131 ? -23.204 -9.073 30.648 1.00 91.00 131 ILE A N 1
ATOM 982 C CA . ILE A 1 131 ? -21.907 -8.401 30.506 1.00 91.00 131 ILE A CA 1
ATOM 983 C C . ILE A 1 131 ? -20.784 -9.443 30.484 1.00 91.00 131 ILE A C 1
ATOM 985 O O . ILE A 1 131 ? -19.937 -9.387 29.598 1.00 91.00 131 ILE A O 1
ATOM 989 N N . THR A 1 132 ? -20.814 -10.441 31.371 1.00 90.00 132 THR A N 1
ATOM 990 C CA . THR A 1 132 ? -19.836 -11.539 31.400 1.00 90.00 132 THR A CA 1
ATOM 991 C C . THR A 1 132 ? -19.839 -12.331 30.096 1.00 90.00 132 THR A C 1
ATOM 993 O O . THR A 1 132 ? -18.782 -12.528 29.502 1.00 90.00 132 THR A O 1
ATOM 996 N N . THR A 1 133 ? -21.021 -12.697 29.593 1.00 90.56 133 THR A N 1
ATOM 997 C CA . THR A 1 133 ? -21.157 -13.381 28.294 1.00 90.56 133 THR A CA 1
ATOM 998 C C . THR A 1 133 ? -20.607 -12.532 27.141 1.00 90.56 133 THR A C 1
ATOM 1000 O O . THR A 1 133 ? -20.001 -13.057 26.212 1.00 90.56 133 THR A O 1
ATOM 1003 N N . SER A 1 134 ? -20.814 -11.211 27.178 1.00 87.50 134 SER A N 1
ATOM 1004 C CA . SER A 1 134 ? -20.308 -10.302 26.139 1.00 87.50 134 SER A CA 1
ATOM 1005 C C . SER A 1 134 ? -18.795 -10.093 26.239 1.00 87.50 134 SER A C 1
ATOM 1007 O O . SER A 1 134 ? -18.140 -9.967 25.213 1.00 87.50 134 SER A O 1
ATOM 1009 N N . SER A 1 135 ? -18.235 -10.111 27.453 1.00 87.50 135 SER A N 1
ATOM 1010 C CA . SER A 1 135 ? -16.788 -10.052 27.684 1.00 87.50 135 SER A CA 1
ATOM 1011 C C . SER A 1 135 ? -16.072 -11.267 27.105 1.00 87.50 135 SER A C 1
ATOM 1013 O O . SER A 1 135 ? -15.059 -11.099 26.442 1.00 87.50 135 SER A O 1
ATOM 1015 N N . GLN A 1 136 ? -16.614 -12.472 27.318 1.00 85.94 136 GLN A N 1
ATOM 1016 C CA . GLN A 1 136 ? -16.028 -13.709 26.786 1.00 85.94 136 GLN A CA 1
ATOM 1017 C C . GLN A 1 136 ? -15.937 -13.677 25.256 1.00 85.94 136 GLN A C 1
ATOM 1019 O O . GLN A 1 136 ? -14.883 -13.951 24.699 1.00 85.94 136 GLN A O 1
ATOM 1024 N N . LYS A 1 137 ? -16.990 -13.203 24.579 1.00 83.38 137 LYS A N 1
ATOM 1025 C CA . LYS A 1 137 ? -16.988 -13.061 23.114 1.00 83.38 137 LYS A CA 1
ATOM 1026 C C . LYS A 1 137 ? -15.905 -12.121 22.577 1.00 83.38 137 LYS A C 1
ATOM 1028 O O . LYS A 1 137 ? -15.444 -12.333 21.468 1.00 83.38 137 LYS A O 1
ATOM 1033 N N . ILE A 1 138 ? -15.517 -11.089 23.328 1.00 82.94 138 ILE A N 1
ATOM 1034 C CA . ILE A 1 138 ? -14.448 -10.156 22.923 1.00 82.94 138 ILE A CA 1
ATOM 1035 C C . ILE A 1 138 ? -13.067 -10.824 23.033 1.00 82.94 138 ILE A C 1
ATOM 1037 O O . ILE A 1 138 ? -12.147 -10.484 22.287 1.00 82.94 138 ILE A O 1
ATOM 1041 N N . ASP A 1 139 ? -12.901 -11.752 23.974 1.00 78.69 139 ASP A N 1
ATOM 1042 C CA . ASP A 1 139 ? -11.648 -12.482 24.165 1.00 78.69 139 ASP A CA 1
ATOM 1043 C C . ASP A 1 139 ? -11.489 -13.628 23.150 1.00 78.69 139 ASP A C 1
ATOM 1045 O O . ASP A 1 139 ? -10.384 -13.818 22.650 1.00 78.69 139 ASP A O 1
ATOM 1049 N N . ASP A 1 140 ? -12.580 -14.292 22.757 1.00 75.38 140 ASP A N 1
ATOM 1050 C CA . ASP A 1 140 ? -12.568 -15.436 21.827 1.00 75.38 140 ASP A CA 1
ATOM 1051 C C . ASP A 1 140 ? -12.300 -15.064 20.346 1.00 75.38 140 ASP A C 1
ATOM 1053 O O . ASP A 1 140 ? -12.003 -15.938 19.533 1.00 75.38 140 ASP A O 1
ATOM 1057 N N . GLU A 1 141 ? -12.379 -13.783 19.955 1.00 64.88 141 GLU A N 1
ATOM 1058 C CA . GLU A 1 141 ? -12.122 -13.347 18.564 1.00 64.88 141 GLU A CA 1
ATOM 1059 C C . GLU A 1 141 ? -10.638 -13.430 18.130 1.00 64.88 141 GLU A C 1
ATOM 1061 O O . GLU A 1 141 ? -10.334 -13.186 16.963 1.00 64.88 141 GLU A O 1
ATOM 1066 N N . ASP A 1 142 ? -9.715 -13.822 19.020 1.00 59.44 142 ASP A N 1
ATOM 1067 C CA . ASP A 1 142 ? -8.284 -13.977 18.695 1.00 59.44 142 ASP A CA 1
ATOM 1068 C C . ASP A 1 142 ? -7.943 -15.307 17.981 1.00 59.44 142 ASP A C 1
ATOM 1070 O O . ASP A 1 142 ? -6.859 -15.425 17.413 1.00 59.44 142 ASP A O 1
ATOM 1074 N N . GLU A 1 143 ? -8.836 -16.308 17.958 1.00 54.47 143 GLU A N 1
ATOM 1075 C CA . GLU A 1 143 ? -8.515 -17.653 17.427 1.00 54.47 143 GLU A CA 1
ATOM 1076 C C . GLU A 1 143 ? -8.660 -17.819 15.898 1.00 54.47 143 GLU A C 1
ATOM 1078 O O . GLU A 1 143 ? -8.414 -18.900 15.368 1.00 54.47 143 GLU A O 1
ATOM 1083 N N . VAL A 1 144 ? -9.027 -16.778 15.141 1.00 51.03 144 VAL A N 1
ATOM 1084 C CA . VAL A 1 144 ? -9.284 -16.897 13.682 1.00 51.03 144 VAL A CA 1
ATOM 1085 C C . VAL A 1 144 ? -8.093 -16.424 12.819 1.00 51.03 144 VAL A C 1
ATOM 1087 O O . VAL A 1 144 ? -8.236 -16.194 11.622 1.00 51.03 144 VAL A O 1
ATOM 1090 N N . GLY A 1 145 ? -6.904 -16.253 13.407 1.00 48.44 145 GLY A N 1
ATOM 1091 C CA . GLY A 1 145 ? -5.785 -15.533 12.779 1.00 48.44 145 GLY A CA 1
ATOM 1092 C C . GLY A 1 145 ? -4.530 -16.324 12.385 1.00 48.44 145 GLY A C 1
ATOM 1093 O O . GLY A 1 145 ? -3.576 -15.683 11.954 1.00 48.44 145 GLY A O 1
ATOM 1094 N N . GLU A 1 146 ? -4.472 -17.654 12.534 1.00 48.62 146 GLU A N 1
ATOM 1095 C CA . GLU A 1 146 ? -3.211 -18.405 12.324 1.00 48.62 146 GLU A CA 1
ATOM 1096 C C . GLU A 1 146 ? -2.915 -18.851 10.877 1.00 48.62 146 GLU A C 1
ATOM 1098 O O . GLU A 1 146 ? -1.796 -19.270 10.606 1.00 48.62 146 GLU A O 1
ATOM 1103 N N . ASP A 1 147 ? -3.817 -18.666 9.907 1.00 46.88 147 ASP A N 1
ATOM 1104 C CA . ASP A 1 147 ? -3.591 -19.127 8.524 1.00 46.88 147 ASP A CA 1
ATOM 1105 C C . ASP A 1 147 ? -3.254 -17.981 7.551 1.00 46.88 147 ASP A C 1
ATOM 1107 O O . ASP A 1 147 ? -3.956 -17.729 6.569 1.00 46.88 147 ASP A O 1
ATOM 1111 N N . VAL A 1 148 ? -2.148 -17.276 7.799 1.00 49.56 148 VAL A N 1
ATOM 1112 C CA . VAL A 1 148 ? -1.443 -16.536 6.731 1.00 49.56 148 VAL A CA 1
ATOM 1113 C C . VAL A 1 148 ? -0.075 -17.179 6.496 1.00 49.56 148 VAL A C 1
ATOM 1115 O O . VAL A 1 148 ? 0.943 -16.494 6.417 1.00 49.56 148 VAL A O 1
ATOM 1118 N N . GLU A 1 149 ? -0.034 -18.510 6.409 1.00 48.44 149 GLU A N 1
ATOM 1119 C CA . GLU A 1 149 ? 1.109 -19.191 5.805 1.00 48.44 149 GLU A CA 1
ATOM 1120 C C . GLU A 1 149 ? 1.017 -19.077 4.275 1.00 48.44 149 GLU A C 1
ATOM 1122 O O . GLU A 1 149 ? 0.024 -19.438 3.647 1.00 48.44 149 GLU A O 1
ATOM 1127 N N . ASP A 1 150 ? 2.079 -18.511 3.704 1.00 53.19 150 ASP A N 1
ATOM 1128 C CA . ASP A 1 150 ? 2.507 -18.650 2.316 1.00 53.19 150 ASP A CA 1
ATOM 1129 C C . ASP A 1 150 ? 1.513 -18.298 1.202 1.00 53.19 150 ASP A C 1
ATOM 1131 O O . ASP A 1 150 ? 1.001 -19.130 0.452 1.00 53.19 150 ASP A O 1
ATOM 1135 N N . VAL A 1 151 ? 1.433 -16.995 0.917 1.00 45.12 151 VAL A N 1
ATOM 1136 C CA . VAL A 1 151 ? 1.366 -16.575 -0.489 1.00 45.12 151 VAL A CA 1
ATOM 1137 C C . VAL A 1 151 ? 2.751 -16.830 -1.097 1.00 45.12 151 VAL A C 1
ATOM 1139 O O . VAL A 1 151 ? 3.588 -15.923 -1.158 1.00 45.12 151 VAL A O 1
ATOM 1142 N N . GLU A 1 152 ? 3.011 -18.080 -1.496 1.00 46.38 152 GLU A N 1
ATOM 1143 C CA . GLU A 1 152 ? 4.149 -18.434 -2.347 1.00 46.38 152 GLU A CA 1
ATOM 1144 C C . GLU A 1 152 ? 4.129 -17.512 -3.570 1.00 46.38 152 GLU A C 1
ATOM 1146 O O . GLU A 1 152 ? 3.162 -17.454 -4.340 1.00 46.38 152 GLU A O 1
ATOM 1151 N N . ALA A 1 153 ? 5.202 -16.740 -3.735 1.00 49.84 153 ALA A N 1
ATOM 1152 C CA . ALA A 1 153 ? 5.440 -16.041 -4.982 1.00 49.84 153 ALA A CA 1
ATOM 1153 C C . ALA A 1 153 ? 5.489 -17.101 -6.097 1.00 49.84 153 ALA A C 1
ATOM 1155 O O . ALA A 1 153 ? 6.204 -18.089 -5.931 1.00 49.84 153 ALA A O 1
ATOM 1156 N N . PRO A 1 154 ? 4.758 -16.939 -7.216 1.00 43.72 154 PRO A N 1
ATOM 1157 C CA . PRO A 1 154 ? 4.839 -17.900 -8.303 1.00 43.72 154 PRO A CA 1
ATOM 1158 C C . PRO A 1 154 ? 6.295 -17.986 -8.764 1.00 43.72 154 PRO A C 1
ATOM 1160 O O . PRO A 1 154 ? 6.877 -16.974 -9.166 1.00 43.72 154 PRO A O 1
ATOM 1163 N N . GLU A 1 155 ? 6.876 -19.184 -8.670 1.00 44.03 155 GLU A N 1
ATOM 1164 C CA . GLU A 1 155 ? 8.242 -19.446 -9.106 1.00 44.03 155 GLU A CA 1
ATOM 1165 C C . GLU A 1 155 ? 8.445 -18.925 -10.541 1.00 44.03 155 GLU A C 1
ATOM 1167 O O . GLU A 1 155 ? 7.582 -19.125 -11.413 1.00 44.03 155 GLU A O 1
ATOM 1172 N N . PRO A 1 156 ? 9.563 -18.233 -10.821 1.00 42.06 156 PRO A N 1
ATOM 1173 C CA . PRO A 1 156 ? 9.876 -17.811 -12.172 1.00 42.06 156 PRO A CA 1
ATOM 1174 C C . PRO A 1 156 ? 10.050 -19.063 -13.033 1.00 42.06 156 PRO A C 1
ATOM 1176 O O . PRO A 1 156 ? 10.968 -19.851 -12.823 1.00 42.06 156 PRO A O 1
ATOM 1179 N N . LYS A 1 157 ? 9.154 -19.253 -14.008 1.00 46.12 157 LYS A N 1
ATOM 1180 C CA . LYS A 1 157 ? 9.280 -20.321 -15.004 1.00 46.12 157 LYS A CA 1
ATOM 1181 C C . LYS A 1 157 ? 10.654 -20.221 -15.659 1.00 46.12 157 LYS A C 1
ATOM 1183 O O . LYS A 1 157 ? 10.946 -19.216 -16.304 1.00 46.12 157 LYS A O 1
ATOM 1188 N N . GLU A 1 158 ? 11.453 -21.269 -15.492 1.00 40.88 158 GLU A N 1
ATOM 1189 C CA . GLU A 1 158 ? 12.758 -21.419 -16.121 1.00 40.88 158 GLU A CA 1
ATOM 1190 C C . GLU A 1 158 ? 12.661 -21.147 -17.627 1.00 40.88 158 GLU A C 1
ATOM 1192 O O . GLU A 1 158 ? 11.905 -21.782 -18.370 1.00 40.88 158 GLU A O 1
ATOM 1197 N N . THR A 1 159 ? 13.430 -20.163 -18.080 1.00 43.81 159 THR A N 1
ATOM 1198 C CA . THR A 1 159 ? 13.728 -19.941 -19.493 1.00 43.81 159 THR A CA 1
ATOM 1199 C C . THR A 1 159 ? 14.465 -21.174 -20.023 1.00 43.81 159 THR A C 1
ATOM 1201 O O . THR A 1 159 ? 15.459 -21.570 -19.414 1.00 43.81 159 THR A O 1
ATOM 1204 N N . PRO A 1 160 ? 14.045 -21.795 -21.140 1.00 42.81 160 PRO A N 1
ATOM 1205 C CA . PRO A 1 160 ? 14.775 -22.931 -21.684 1.00 42.81 160 PRO A CA 1
ATOM 1206 C C . PRO A 1 160 ? 16.154 -22.477 -22.182 1.00 42.81 160 PRO A C 1
ATOM 1208 O O . PRO A 1 160 ? 16.253 -21.546 -22.984 1.00 42.81 160 PRO A O 1
ATOM 1211 N N . GLU A 1 161 ? 17.207 -23.145 -21.703 1.00 45.34 161 GLU A N 1
ATOM 1212 C CA . GLU A 1 161 ? 18.592 -22.938 -22.132 1.00 45.34 161 GLU A CA 1
ATOM 1213 C C . GLU A 1 161 ? 18.736 -23.046 -23.665 1.00 45.34 161 GLU A C 1
ATOM 1215 O O . GLU A 1 161 ? 18.128 -23.924 -24.298 1.00 45.34 161 GLU A O 1
ATOM 1220 N N . PRO A 1 162 ? 19.563 -22.195 -24.297 1.00 41.03 162 PRO A N 1
ATOM 1221 C CA . PRO A 1 162 ? 19.849 -22.312 -25.715 1.00 41.03 162 PRO A CA 1
ATOM 1222 C C . PRO A 1 162 ? 20.727 -23.545 -25.954 1.00 41.03 162 PRO A C 1
ATOM 1224 O O . PRO A 1 162 ? 21.850 -23.640 -25.465 1.00 41.03 162 PRO A O 1
ATOM 1227 N N . LYS A 1 163 ? 20.219 -24.499 -26.741 1.00 42.22 163 LYS A N 1
ATOM 1228 C CA . LYS A 1 163 ? 21.001 -25.645 -27.218 1.00 42.22 163 LYS A CA 1
ATOM 1229 C C . LYS A 1 163 ? 22.207 -25.141 -28.012 1.00 42.22 163 LYS A C 1
ATOM 1231 O O . LYS A 1 163 ? 22.035 -24.551 -29.077 1.00 42.22 163 LYS A O 1
ATOM 1236 N N . GLU A 1 164 ? 23.409 -25.424 -27.517 1.00 40.47 164 GLU A N 1
ATOM 1237 C CA . GLU A 1 164 ? 24.659 -25.257 -28.256 1.00 40.47 164 GLU A CA 1
ATOM 1238 C C . GLU A 1 164 ? 24.585 -26.011 -29.594 1.00 40.47 164 GLU A C 1
ATOM 1240 O O . GLU A 1 164 ? 24.591 -27.245 -29.648 1.00 40.47 164 GLU A O 1
ATOM 1245 N N . GLN A 1 165 ? 24.523 -25.271 -30.701 1.00 39.94 165 GLN A N 1
ATOM 1246 C CA . GLN A 1 165 ? 24.811 -25.819 -32.020 1.00 39.94 165 GLN A CA 1
ATOM 1247 C C . GLN A 1 165 ? 26.327 -25.987 -32.148 1.00 39.94 165 GLN A C 1
ATOM 1249 O O . GLN A 1 165 ? 27.061 -25.037 -32.411 1.00 39.94 165 GLN A O 1
ATOM 1254 N N . LYS A 1 166 ? 26.798 -27.226 -31.980 1.00 45.19 166 LYS A N 1
ATOM 1255 C CA . LYS A 1 166 ? 28.084 -27.665 -32.528 1.00 45.19 166 LYS A CA 1
ATOM 1256 C C . LYS A 1 166 ? 27.976 -27.679 -34.052 1.00 45.19 166 LYS A C 1
ATOM 1258 O O . LYS A 1 166 ? 27.494 -28.658 -34.616 1.00 45.19 166 LYS A O 1
ATOM 1263 N N . GLU A 1 167 ? 28.446 -26.630 -34.717 1.00 41.31 167 GLU A N 1
ATOM 1264 C CA . GLU A 1 167 ? 28.810 -26.725 -36.131 1.00 41.31 167 GLU A CA 1
ATOM 1265 C C . GLU A 1 167 ? 30.287 -27.101 -36.250 1.00 41.31 167 GLU A C 1
ATOM 1267 O O . GLU A 1 167 ? 31.206 -26.323 -36.003 1.00 41.31 167 GLU A O 1
ATOM 1272 N N . SER A 1 168 ? 30.483 -28.367 -36.600 1.00 43.81 168 SER A N 1
ATOM 1273 C CA . SER A 1 168 ? 31.715 -28.954 -37.096 1.00 43.81 168 SER A CA 1
ATOM 1274 C C . SER A 1 168 ? 32.092 -28.330 -38.441 1.00 43.81 168 SER A C 1
ATOM 1276 O O . SER A 1 168 ? 31.442 -28.600 -39.450 1.00 43.81 168 SER A O 1
ATOM 1278 N N . SER A 1 169 ? 33.164 -27.546 -38.481 1.00 41.66 169 SER A N 1
ATOM 1279 C CA . SER A 1 169 ? 33.843 -27.166 -39.721 1.00 41.66 169 SER A CA 1
ATOM 1280 C C . SER A 1 169 ? 35.085 -28.038 -39.911 1.00 41.66 169 SER A C 1
ATOM 1282 O O . SER A 1 169 ? 36.214 -27.650 -39.632 1.00 41.66 169 SER A O 1
ATOM 1284 N N . GLU A 1 170 ? 34.862 -29.255 -40.404 1.00 41.59 170 GLU A N 1
ATOM 1285 C CA . GLU A 1 170 ? 35.894 -30.053 -41.059 1.00 41.59 170 GLU A CA 1
ATOM 1286 C C . GLU A 1 170 ? 35.750 -29.785 -42.561 1.00 41.59 170 GLU A C 1
ATOM 1288 O O . GLU A 1 170 ? 34.867 -30.342 -43.209 1.00 41.59 170 GLU A O 1
ATOM 1293 N N . ASN A 1 171 ? 36.557 -28.876 -43.119 1.00 42.22 171 ASN A N 1
ATOM 1294 C CA . ASN A 1 171 ? 36.662 -28.755 -44.570 1.00 42.22 171 ASN A CA 1
ATOM 1295 C C . ASN A 1 171 ? 38.085 -29.094 -45.001 1.00 42.22 171 ASN A C 1
ATOM 1297 O O . ASN A 1 171 ? 39.046 -28.391 -44.687 1.00 42.22 171 ASN A O 1
ATOM 1301 N N . LYS A 1 172 ? 38.173 -30.237 -45.679 1.00 46.41 172 LYS A N 1
ATOM 1302 C CA . LYS A 1 172 ? 39.377 -30.823 -46.246 1.00 46.41 172 LYS A CA 1
ATOM 1303 C C . LYS A 1 172 ? 39.954 -29.912 -47.324 1.00 46.41 172 LYS A C 1
ATOM 1305 O O . LYS A 1 172 ? 39.290 -29.567 -48.294 1.00 46.41 172 LYS A O 1
ATOM 1310 N N . GLU A 1 173 ? 41.215 -29.567 -47.109 1.00 47.34 173 GLU A N 1
ATOM 1311 C CA . GLU A 1 173 ? 42.308 -29.605 -48.079 1.00 47.34 173 GLU A CA 1
ATOM 1312 C C . GLU A 1 173 ? 41.914 -30.171 -49.461 1.00 47.34 173 GLU A C 1
ATOM 1314 O O . GLU A 1 173 ? 41.763 -31.380 -49.632 1.00 47.34 173 GLU A O 1
ATOM 1319 N N . SER A 1 174 ? 41.765 -29.292 -50.459 1.00 47.31 174 SER A N 1
ATOM 1320 C CA . SER A 1 174 ? 41.867 -29.672 -51.869 1.00 47.31 174 SER A CA 1
ATOM 1321 C C . SER A 1 174 ? 43.218 -29.193 -52.397 1.00 47.31 174 SER A C 1
ATOM 1323 O O . SER A 1 174 ? 43.377 -28.039 -52.801 1.00 47.31 174 SER A O 1
ATOM 1325 N N . GLY A 1 175 ? 44.202 -30.081 -52.364 1.00 42.03 175 GLY A N 1
ATOM 1326 C CA . GLY A 1 175 ? 45.272 -30.064 -53.347 1.00 42.03 175 GLY A CA 1
ATOM 1327 C C . GLY A 1 175 ? 44.853 -30.955 -54.508 1.00 42.03 175 GLY A C 1
ATOM 1328 O O . GLY A 1 175 ? 44.459 -32.088 -54.265 1.00 42.03 175 GLY A O 1
ATOM 1329 N N . GLU A 1 176 ? 44.925 -30.443 -55.734 1.00 48.75 176 GLU A N 1
ATOM 1330 C CA . GLU A 1 176 ? 45.394 -31.191 -56.905 1.00 48.75 176 GLU A CA 1
ATOM 1331 C C . GLU A 1 176 ? 45.565 -30.239 -58.103 1.00 48.75 176 GLU A C 1
ATOM 1333 O O . GLU A 1 176 ? 44.620 -29.573 -58.518 1.00 48.75 176 GLU A O 1
ATOM 1338 N N . ASN A 1 177 ? 46.831 -30.158 -58.535 1.00 43.22 177 ASN A N 1
ATOM 1339 C CA . ASN A 1 177 ? 47.402 -29.967 -59.879 1.00 43.22 177 ASN A CA 1
ATOM 1340 C C . ASN A 1 177 ? 46.618 -29.237 -60.979 1.00 43.22 177 ASN A C 1
ATOM 1342 O O . ASN A 1 177 ? 45.596 -29.773 -61.457 1.00 43.22 177 ASN A O 1
#

Secondary structure (DSSP, 8-state):
--HHHHHHHHHHHHTTSSS--------TTS----TTHHHHHHHHHHHHHHS-GGGHHHHHHHHHHHHHHHHHHHHHHHHHHHHHHHHHHHHHHHHHHHHHHHHHHHHHHHHHHHHTT-S-HHHHHHHHHHHHHHHHHHHHGGGG-------PPPP-PPPPPPP--------------

Sequence (177 aa):
MNKTVRSIVITLLSLTFLTGTGVVAASPATTNLSPLYPIKKAIEAATLAFAAPENKAAVQATLLENRITEIEALKLQIAELEKTQQLEKLKKTQEASDATKVTAKEIVVQANANAQNIADESEKKQVLDKITTSSQKIDDEDEVGEDVEDVEAPEPKETPEPKEQKESSENKESGEN